Protein AF-A0AAD2PTK5-F1 (afdb_monomer_lite)

Sequence (75 aa):
MHQLITAIQSEDDRERVLLRIQEMSGATEQSPEEVELILLTLSLELWELHMRTADMAEPSCRSSSTRGTVLRPDS

pLDDT: mean 77.95, std 17.13, range [39.62, 94.44]

Secondary structure (DSSP, 8-state):
---------SHHHHHHHHHHHHHTTTPPTTSHHHHHHHHHHHHHHHHHHHHHHHHHT------------------

Structure (mmCIF, N/CA/C/O backbone):
data_AF-A0AAD2PTK5-F1
#
_entry.id   AF-A0AAD2PTK5-F1
#
loop_
_atom_site.group_PDB
_atom_site.id
_atom_site.type_symbol
_atom_site.label_atom_id
_atom_site.label_alt_id
_atom_site.label_comp_id
_atom_site.label_asym_id
_atom_site.label_entity_id
_atom_site.label_seq_id
_atom_site.pdbx_PDB_ins_code
_atom_site.Cartn_x
_atom_site.Cartn_y
_atom_site.Cartn_z
_atom_site.occupancy
_atom_site.B_iso_or_equiv
_atom_site.auth_seq_id
_atom_site.auth_comp_id
_atom_site.auth_asym_id
_atom_site.auth_atom_id
_atom_site.pdbx_PDB_model_num
ATOM 1 N N . MET A 1 1 ? -18.034 -6.550 -0.213 1.00 39.62 1 MET A N 1
ATOM 2 C CA . MET A 1 1 ? -16.939 -7.276 -0.891 1.00 39.62 1 MET A CA 1
ATOM 3 C C . MET A 1 1 ? -15.768 -6.314 -0.995 1.00 39.62 1 MET A C 1
ATOM 5 O O . MET A 1 1 ? -15.767 -5.495 -1.902 1.00 39.62 1 MET A O 1
ATOM 9 N N . HIS A 1 2 ? -14.845 -6.330 -0.031 1.00 45.44 2 HIS A N 1
ATOM 10 C CA . HIS A 1 2 ? -13.615 -5.539 -0.121 1.00 45.44 2 HIS A CA 1
ATOM 11 C C . HIS A 1 2 ? -12.684 -6.268 -1.094 1.00 45.44 2 HIS A C 1
ATOM 13 O O . HIS A 1 2 ? -12.353 -7.430 -0.858 1.00 45.44 2 HIS A O 1
ATOM 19 N N . GLN A 1 3 ? -12.380 -5.651 -2.241 1.00 50.09 3 GLN A N 1
ATOM 20 C CA . GLN A 1 3 ? -11.435 -6.209 -3.207 1.00 50.09 3 GLN A CA 1
ATOM 21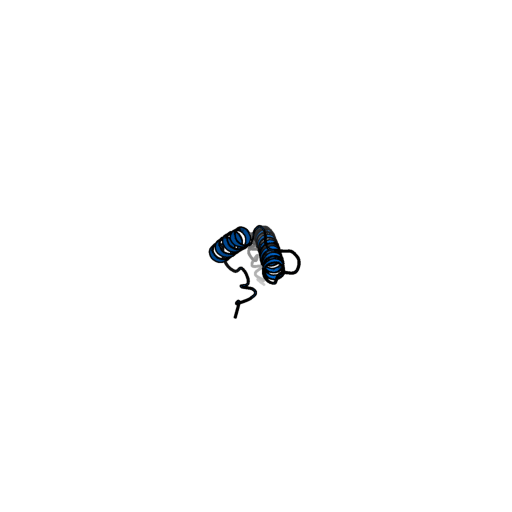 C C . GLN A 1 3 ? -10.043 -6.155 -2.580 1.00 50.09 3 GLN A C 1
ATOM 23 O O . GLN A 1 3 ? -9.383 -5.123 -2.568 1.00 50.09 3 GLN A O 1
ATOM 28 N N . LEU A 1 4 ? -9.666 -7.277 -1.978 1.00 58.09 4 LEU A N 1
ATOM 29 C CA . LEU A 1 4 ? -8.382 -7.491 -1.345 1.00 58.09 4 LEU A CA 1
ATOM 30 C C . LEU A 1 4 ? -7.316 -7.731 -2.417 1.00 58.09 4 LEU A C 1
ATOM 32 O O . LEU A 1 4 ? -7.444 -8.642 -3.233 1.00 58.09 4 LEU A O 1
ATOM 36 N N . ILE A 1 5 ? -6.240 -6.950 -2.305 1.00 58.09 5 ILE A N 1
ATOM 37 C CA . ILE A 1 5 ? -4.938 -7.130 -2.954 1.00 58.09 5 ILE A CA 1
ATOM 38 C C . ILE A 1 5 ? -4.943 -6.763 -4.443 1.00 58.09 5 ILE A C 1
ATOM 40 O O . ILE A 1 5 ? -4.946 -7.608 -5.338 1.00 58.09 5 ILE A O 1
ATOM 44 N N . THR A 1 6 ? -4.862 -5.462 -4.713 1.00 66.06 6 THR A N 1
ATOM 45 C CA . THR A 1 6 ? -4.414 -4.967 -6.016 1.00 66.06 6 THR A CA 1
ATOM 46 C C . THR A 1 6 ? -2.895 -5.102 -6.052 1.00 66.06 6 THR A C 1
ATOM 48 O O . THR A 1 6 ? -2.194 -4.392 -5.335 1.00 66.06 6 THR A O 1
ATOM 51 N N . ALA A 1 7 ? -2.372 -6.037 -6.846 1.00 78.38 7 ALA A N 1
ATOM 52 C CA . ALA A 1 7 ? -0.944 -6.063 -7.143 1.00 78.38 7 ALA A CA 1
ATOM 53 C C . ALA A 1 7 ? -0.535 -4.686 -7.694 1.00 78.38 7 ALA A C 1
ATOM 55 O O . ALA A 1 7 ? -1.110 -4.237 -8.688 1.00 78.38 7 ALA A O 1
ATOM 56 N N . ILE A 1 8 ? 0.417 -4.021 -7.035 1.00 90.69 8 ILE A N 1
ATOM 57 C CA . ILE A 1 8 ? 0.920 -2.712 -7.458 1.00 90.69 8 ILE A CA 1
ATOM 58 C C . ILE A 1 8 ? 1.714 -2.928 -8.746 1.00 90.69 8 ILE A C 1
ATOM 60 O O . ILE A 1 8 ? 2.715 -3.642 -8.745 1.00 90.69 8 ILE A O 1
ATOM 64 N N . GLN A 1 9 ? 1.243 -2.361 -9.853 1.00 89.62 9 GLN A N 1
ATOM 65 C CA . GLN A 1 9 ? 1.869 -2.508 -11.173 1.00 89.62 9 GLN A CA 1
ATOM 66 C C . GLN A 1 9 ? 2.365 -1.175 -11.732 1.00 89.62 9 GLN A C 1
ATOM 68 O O . GLN A 1 9 ? 3.115 -1.150 -12.705 1.00 89.62 9 GLN A O 1
ATOM 73 N N . SER A 1 10 ? 1.952 -0.068 -11.123 1.00 91.31 10 SER A N 1
ATOM 74 C CA . SER A 1 10 ? 2.228 1.287 -11.581 1.00 91.31 10 SER A CA 1
ATOM 75 C C . SER A 1 10 ? 2.417 2.246 -10.406 1.00 91.31 10 SER A C 1
ATOM 77 O O . SER A 1 10 ? 2.044 1.942 -9.272 1.00 91.31 10 SER A O 1
ATOM 79 N N . GLU A 1 11 ? 2.968 3.426 -10.691 1.00 92.12 11 GLU A N 1
ATOM 80 C CA . GLU A 1 11 ? 3.072 4.507 -9.705 1.00 92.12 11 GLU A CA 1
ATOM 81 C C . GLU A 1 11 ? 1.679 4.969 -9.235 1.00 92.12 11 GLU A C 1
ATOM 83 O O . GLU A 1 11 ? 1.468 5.187 -8.047 1.00 92.12 11 GLU A O 1
ATOM 88 N N . ASP A 1 12 ? 0.687 5.003 -10.129 1.00 92.75 12 ASP A N 1
ATOM 89 C CA . ASP A 1 12 ? -0.699 5.339 -9.775 1.00 92.75 12 ASP A CA 1
ATOM 90 C C . ASP A 1 12 ? -1.301 4.324 -8.782 1.00 92.75 12 ASP A C 1
ATOM 92 O O . ASP A 1 12 ? -2.047 4.687 -7.868 1.00 92.75 12 ASP A O 1
ATOM 96 N N . ASP A 1 13 ? -0.985 3.029 -8.927 1.00 91.38 13 ASP A N 1
ATOM 97 C CA . ASP A 1 13 ? -1.384 2.009 -7.946 1.00 91.38 13 ASP A CA 1
ATOM 98 C C . ASP A 1 13 ? -0.738 2.272 -6.590 1.00 91.38 13 ASP A C 1
ATOM 100 O O . ASP A 1 13 ? -1.407 2.182 -5.558 1.00 91.38 13 ASP A O 1
ATOM 104 N N . ARG A 1 14 ? 0.549 2.626 -6.593 1.00 93.38 14 ARG A N 1
ATOM 105 C CA . ARG A 1 14 ? 1.300 2.949 -5.383 1.00 93.38 14 ARG A CA 1
ATOM 106 C C . ARG A 1 14 ? 0.689 4.146 -4.661 1.00 93.38 14 ARG A C 1
ATOM 108 O O . ARG A 1 14 ? 0.481 4.068 -3.452 1.00 93.38 14 ARG A O 1
ATOM 115 N N . GLU A 1 15 ? 0.370 5.225 -5.372 1.00 94.44 15 GLU A N 1
ATOM 116 C CA . GLU A 1 15 ? -0.266 6.408 -4.780 1.00 94.44 15 GLU A CA 1
ATOM 117 C C . GLU A 1 15 ? -1.615 6.062 -4.140 1.00 94.44 15 GLU A C 1
ATOM 119 O O . GLU A 1 15 ? -1.891 6.464 -3.008 1.00 94.44 15 GLU A O 1
ATOM 124 N N . ARG A 1 16 ? -2.433 5.240 -4.810 1.00 92.31 16 ARG A N 1
ATOM 125 C CA . ARG A 1 16 ? -3.707 4.760 -4.250 1.00 92.31 16 ARG A CA 1
ATOM 126 C C . ARG A 1 16 ? -3.517 3.920 -2.992 1.00 92.31 16 ARG A C 1
ATOM 128 O O . ARG A 1 16 ? -4.263 4.094 -2.030 1.00 92.31 16 ARG A O 1
ATOM 135 N N . VAL A 1 17 ? -2.525 3.031 -2.981 1.00 92.50 17 VAL A N 1
ATOM 136 C CA . VAL A 1 17 ? -2.190 2.221 -1.802 1.00 92.50 17 VAL A CA 1
ATOM 137 C C . VAL A 1 17 ? -1.730 3.107 -0.644 1.00 92.50 17 VAL A C 1
ATOM 139 O O . VAL A 1 17 ? -2.205 2.927 0.473 1.00 92.50 17 VAL A O 1
ATOM 142 N N . LEU A 1 18 ? -0.875 4.102 -0.897 1.00 93.75 18 LEU A N 1
ATOM 143 C CA . LEU A 1 18 ? -0.414 5.049 0.123 1.00 93.75 18 LEU A CA 1
ATOM 144 C C . LEU A 1 18 ? -1.568 5.846 0.743 1.00 93.75 18 LEU A C 1
ATOM 146 O O . LEU A 1 18 ? -1.646 5.954 1.967 1.00 93.75 18 LEU A O 1
ATOM 150 N N . LEU A 1 19 ? -2.487 6.354 -0.082 1.00 93.69 19 LEU A N 1
ATOM 151 C CA . LEU A 1 19 ? -3.685 7.044 0.400 1.00 93.69 19 LEU A CA 1
ATOM 152 C C . LEU A 1 19 ? -4.543 6.121 1.268 1.00 93.69 19 LEU A C 1
ATOM 154 O O . LEU A 1 19 ? -4.974 6.512 2.350 1.00 93.69 19 LEU A O 1
ATOM 158 N N . ARG A 1 20 ? -4.732 4.869 0.842 1.00 92.12 20 ARG A N 1
ATOM 159 C CA . ARG A 1 20 ? -5.531 3.895 1.588 1.00 92.12 20 ARG A CA 1
ATOM 160 C C . ARG A 1 20 ? -4.895 3.511 2.927 1.00 92.12 20 ARG A C 1
ATOM 162 O O . ARG A 1 20 ? -5.597 3.408 3.929 1.00 92.12 20 ARG A O 1
ATOM 169 N N . ILE A 1 21 ? -3.573 3.352 2.969 1.00 92.50 21 ILE A N 1
ATOM 170 C CA . ILE A 1 21 ? -2.815 3.154 4.215 1.00 92.50 21 ILE A CA 1
ATOM 171 C C . ILE A 1 21 ? -3.032 4.341 5.162 1.00 92.50 21 ILE A C 1
ATOM 173 O O . ILE A 1 21 ? -3.268 4.144 6.353 1.00 92.50 21 ILE A O 1
ATOM 177 N N . GLN A 1 22 ? -2.996 5.569 4.638 1.00 93.56 22 GLN A N 1
ATOM 178 C CA . GLN A 1 22 ? -3.220 6.774 5.431 1.00 93.56 22 GLN A CA 1
ATOM 179 C C . GLN A 1 22 ? -4.648 6.843 5.993 1.00 93.56 22 GLN A C 1
ATOM 181 O O . GLN A 1 22 ? -4.817 7.179 7.164 1.00 93.56 22 GLN A O 1
ATOM 186 N N . GLU A 1 23 ? -5.665 6.492 5.201 1.00 91.31 23 GLU A N 1
ATOM 187 C CA . GLU A 1 23 ? -7.068 6.424 5.647 1.00 91.31 23 GLU A CA 1
ATOM 188 C C . GLU A 1 23 ? -7.287 5.419 6.783 1.00 91.31 23 GLU A C 1
ATOM 190 O O . GLU A 1 23 ? -8.143 5.630 7.640 1.00 91.31 23 GLU A O 1
ATOM 195 N N . MET A 1 24 ? -6.518 4.329 6.788 1.00 88.62 24 MET A N 1
ATOM 196 C CA . MET A 1 24 ? -6.601 3.269 7.796 1.00 88.62 24 MET A CA 1
ATOM 197 C C . MET A 1 24 ? -5.609 3.458 8.950 1.00 88.62 24 MET A C 1
ATOM 199 O O . MET A 1 24 ? -5.489 2.590 9.818 1.00 88.62 24 MET A O 1
ATOM 203 N N . SER A 1 25 ? -4.901 4.590 8.996 1.00 84.69 25 SER A N 1
ATOM 204 C CA . SER A 1 25 ? -4.027 4.927 10.115 1.00 84.69 25 SER A CA 1
ATOM 205 C C . SER A 1 25 ? -4.867 5.083 11.388 1.00 84.69 25 SER A C 1
ATOM 207 O O . SER A 1 25 ? -5.719 5.964 11.483 1.00 84.69 25 SER A O 1
ATOM 209 N N . GLY A 1 26 ? -4.650 4.194 12.360 1.00 85.69 26 GLY A N 1
ATOM 210 C CA . GLY A 1 26 ? -5.479 4.103 13.567 1.00 85.69 26 GLY A CA 1
ATOM 211 C C . GLY A 1 26 ? -6.576 3.035 13.512 1.00 85.69 26 GLY A C 1
ATOM 212 O O . GLY A 1 26 ? -7.482 3.068 14.345 1.00 85.69 26 GLY A O 1
ATOM 213 N N . ALA A 1 27 ? -6.503 2.092 12.564 1.00 87.56 27 ALA A N 1
ATOM 214 C CA . ALA A 1 27 ? -7.289 0.861 12.607 1.00 87.56 27 ALA A CA 1
ATOM 215 C C . ALA A 1 27 ? -7.179 0.182 13.984 1.00 87.56 27 ALA A C 1
ATOM 217 O O . ALA A 1 27 ? -6.135 0.215 14.638 1.00 87.56 27 ALA A O 1
ATOM 218 N N . THR A 1 28 ? -8.286 -0.405 14.438 1.00 91.00 28 THR A N 1
ATOM 219 C CA . THR A 1 28 ? -8.330 -1.087 15.737 1.00 91.00 28 THR A CA 1
ATOM 220 C C . THR A 1 28 ? -7.585 -2.415 15.635 1.00 91.00 28 THR A C 1
ATOM 222 O O . THR A 1 28 ? -7.719 -3.116 14.636 1.00 91.00 28 THR A O 1
ATOM 225 N N . GLU A 1 29 ? -6.829 -2.787 16.668 1.00 87.62 29 GLU A N 1
ATOM 226 C CA . GLU A 1 29 ? -6.197 -4.108 16.719 1.00 87.62 29 GLU A CA 1
ATOM 227 C C . GLU A 1 29 ? -7.249 -5.218 16.553 1.00 87.62 29 GLU A C 1
ATOM 229 O O . GLU A 1 29 ? -8.347 -5.158 17.111 1.00 87.62 29 GLU A O 1
ATOM 234 N N . GLN A 1 30 ? -6.894 -6.244 15.785 1.00 88.81 30 GLN A N 1
ATOM 235 C CA . GLN A 1 30 ? -7.713 -7.391 15.389 1.00 88.81 30 GLN A CA 1
ATOM 236 C C . GLN A 1 30 ? -8.910 -7.056 14.490 1.00 88.81 30 GLN A C 1
ATOM 238 O O . GLN A 1 30 ? -9.769 -7.914 14.260 1.00 88.81 30 GLN A O 1
ATOM 243 N N . SER A 1 31 ? -8.984 -5.834 13.962 1.00 89.81 31 SER A N 1
ATOM 244 C CA . SER A 1 31 ? -10.025 -5.452 13.016 1.00 89.81 31 SER A CA 1
ATOM 245 C C . SER A 1 31 ? -9.669 -5.892 11.586 1.00 89.81 31 SER A C 1
ATOM 247 O O . SER A 1 31 ? -8.497 -6.080 11.248 1.00 89.81 31 SER A O 1
ATOM 249 N N . PRO A 1 32 ? -10.663 -6.083 10.701 1.00 88.19 32 PRO A N 1
ATOM 250 C CA . PRO A 1 32 ? -10.391 -6.386 9.296 1.00 88.19 32 PRO A CA 1
ATOM 251 C C . PRO A 1 32 ? -9.575 -5.283 8.602 1.00 88.19 32 PRO A C 1
ATOM 253 O O . PRO A 1 32 ? -8.828 -5.578 7.673 1.00 88.19 32 PRO A O 1
ATOM 256 N N . GLU A 1 33 ? -9.676 -4.038 9.068 1.00 90.12 33 GLU A N 1
ATOM 257 C CA . GLU A 1 33 ? -8.878 -2.906 8.595 1.00 90.12 33 GLU A CA 1
ATOM 258 C C . GLU A 1 33 ? -7.396 -3.043 8.971 1.00 90.12 33 GLU A C 1
ATOM 260 O O . GLU A 1 33 ? -6.542 -2.676 8.170 1.00 90.12 33 GLU A O 1
ATOM 265 N N . GLU A 1 34 ? -7.061 -3.616 10.134 1.00 90.19 34 GLU A N 1
ATOM 266 C CA . GLU A 1 34 ? -5.666 -3.934 10.476 1.00 90.19 34 GLU A CA 1
ATOM 267 C C . GLU A 1 34 ? -5.094 -4.975 9.505 1.00 90.19 34 GLU A C 1
ATOM 269 O O . GLU A 1 34 ? -3.986 -4.819 8.990 1.00 90.19 34 GLU A O 1
ATOM 274 N N . VAL A 1 35 ? -5.873 -6.015 9.193 1.00 90.50 35 VAL A N 1
ATOM 275 C CA . VAL A 1 35 ? -5.466 -7.036 8.217 1.00 90.50 35 VAL A CA 1
ATOM 276 C C . VAL A 1 35 ? -5.256 -6.412 6.834 1.00 90.50 35 VAL A C 1
ATOM 278 O O . VAL A 1 35 ? -4.267 -6.713 6.166 1.00 90.50 35 VAL A O 1
ATOM 281 N N . GLU A 1 36 ? -6.152 -5.519 6.407 1.00 90.12 36 GLU A N 1
ATOM 282 C CA . GLU A 1 36 ? -6.010 -4.772 5.152 1.00 90.12 36 GLU A CA 1
ATOM 283 C C . GLU A 1 36 ? -4.746 -3.896 5.163 1.00 90.12 36 GLU A C 1
ATOM 285 O O . GLU A 1 36 ? -3.959 -3.940 4.216 1.00 90.12 36 GLU A O 1
ATOM 290 N N . LEU A 1 37 ? -4.501 -3.162 6.252 1.00 90.69 37 LEU A N 1
ATOM 291 C CA . LEU A 1 37 ? -3.331 -2.303 6.433 1.00 90.69 37 LEU A CA 1
ATOM 292 C C . LEU A 1 37 ? -2.017 -3.087 6.329 1.00 90.69 37 LEU A C 1
ATOM 294 O O . LEU A 1 37 ? -1.098 -2.658 5.625 1.00 90.69 37 LEU A O 1
ATOM 298 N N . ILE A 1 38 ? -1.939 -4.252 6.978 1.00 91.00 38 ILE A N 1
ATOM 299 C CA . ILE A 1 38 ? -0.774 -5.143 6.901 1.00 91.00 38 ILE A CA 1
ATOM 300 C C . ILE A 1 38 ? -0.538 -5.579 5.450 1.00 91.00 38 ILE A C 1
ATOM 302 O O . ILE A 1 38 ? 0.582 -5.483 4.948 1.00 91.00 38 ILE A O 1
ATOM 306 N N . LEU A 1 39 ? -1.584 -6.019 4.744 1.00 91.56 39 LEU A N 1
ATOM 307 C CA . LEU A 1 39 ? -1.461 -6.508 3.367 1.00 91.56 39 LEU A CA 1
ATOM 308 C C . LEU A 1 39 ? -1.050 -5.412 2.378 1.00 91.56 39 LEU A C 1
ATOM 310 O O . LEU A 1 39 ? -0.224 -5.660 1.495 1.00 91.56 39 LEU A O 1
ATOM 314 N N . LEU A 1 40 ? -1.595 -4.205 2.525 1.00 91.50 40 LEU A N 1
ATOM 315 C CA . LEU A 1 40 ? -1.219 -3.056 1.703 1.00 91.50 40 LEU A CA 1
ATOM 316 C C . LEU A 1 40 ? 0.236 -2.644 1.937 1.00 91.50 40 LEU A C 1
ATOM 318 O O . LEU A 1 40 ? 0.960 -2.395 0.974 1.00 91.50 40 LEU A O 1
ATOM 322 N N . THR A 1 41 ? 0.677 -2.641 3.196 1.00 92.38 41 THR A N 1
ATOM 323 C CA . THR A 1 41 ? 2.062 -2.308 3.558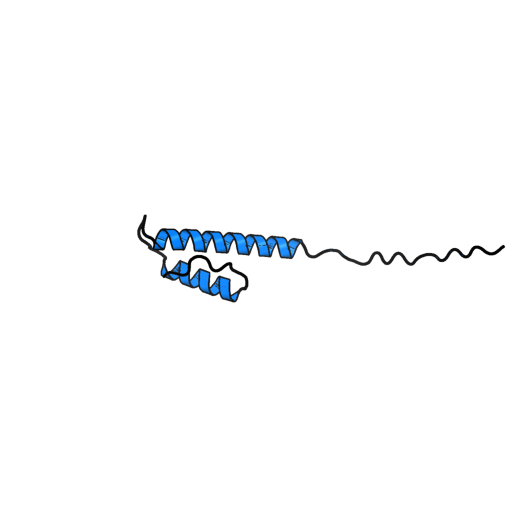 1.00 92.38 41 THR A CA 1
ATOM 324 C C . THR A 1 41 ? 3.044 -3.313 2.953 1.00 92.38 41 THR A C 1
ATOM 326 O O . THR A 1 41 ? 3.989 -2.916 2.276 1.00 92.38 41 THR A O 1
ATOM 329 N N . LEU A 1 42 ? 2.774 -4.617 3.088 1.00 92.88 42 LEU A N 1
ATOM 330 C CA . LEU A 1 42 ? 3.606 -5.666 2.484 1.00 92.88 42 LEU A CA 1
ATOM 331 C C . LEU A 1 42 ? 3.642 -5.579 0.950 1.00 92.88 42 LEU A C 1
ATOM 333 O O . LEU A 1 42 ? 4.683 -5.798 0.333 1.00 92.88 42 LEU A O 1
ATOM 337 N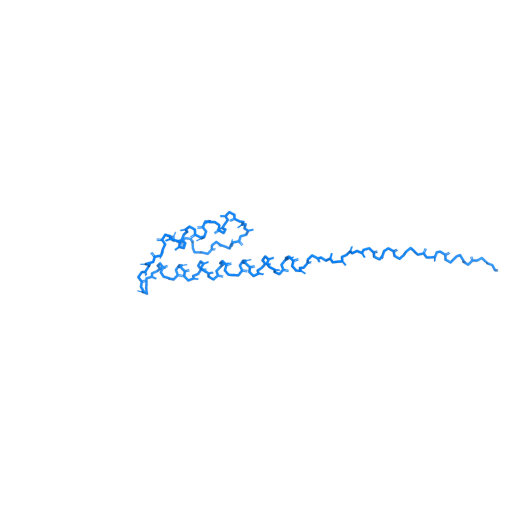 N . SER A 1 43 ? 2.512 -5.246 0.320 1.00 91.75 43 SER A N 1
ATOM 338 C CA . SER A 1 43 ? 2.437 -5.084 -1.139 1.00 91.75 43 SER A CA 1
ATOM 339 C C . SER A 1 43 ? 3.299 -3.915 -1.623 1.00 91.75 43 SER A C 1
ATOM 341 O O . SER A 1 43 ? 3.962 -4.027 -2.655 1.00 91.75 43 SER A O 1
ATOM 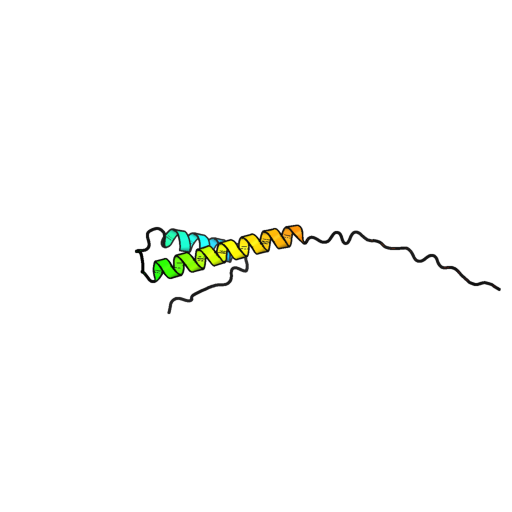343 N N . LEU A 1 44 ? 3.326 -2.817 -0.860 1.00 92.56 44 LEU A N 1
ATOM 344 C CA . LEU A 1 44 ? 4.164 -1.652 -1.133 1.00 92.56 44 LEU A CA 1
ATOM 345 C C . LEU A 1 44 ? 5.656 -1.989 -1.026 1.00 92.56 44 LEU A C 1
ATOM 347 O O . LEU A 1 44 ? 6.412 -1.698 -1.952 1.00 92.56 44 LEU A O 1
ATOM 351 N N . GLU A 1 45 ? 6.070 -2.662 0.049 1.00 93.62 45 GLU A N 1
ATOM 352 C CA . GLU A 1 45 ? 7.465 -3.080 0.247 1.00 93.62 45 GLU A CA 1
ATOM 353 C C . GLU A 1 45 ? 7.963 -3.997 -0.880 1.00 93.62 45 GLU A C 1
ATOM 355 O O . GLU A 1 45 ? 9.075 -3.826 -1.388 1.00 93.62 45 GLU A O 1
ATOM 360 N N . LEU A 1 46 ? 7.132 -4.954 -1.310 1.00 91.81 46 LEU A N 1
ATOM 361 C CA . LEU A 1 46 ? 7.461 -5.859 -2.413 1.00 91.81 46 LEU A CA 1
ATOM 362 C C . LEU A 1 46 ? 7.625 -5.119 -3.742 1.00 91.81 46 LEU A C 1
ATOM 364 O O . LEU A 1 46 ? 8.549 -5.420 -4.501 1.00 91.81 46 LEU A O 1
ATOM 368 N N . TRP A 1 47 ? 6.754 -4.152 -4.027 1.00 92.38 47 TRP A N 1
ATOM 369 C CA . TRP A 1 47 ? 6.860 -3.345 -5.238 1.00 92.38 47 TRP A CA 1
ATOM 370 C C . TRP A 1 47 ? 8.115 -2.465 -5.226 1.00 92.38 47 TRP A C 1
ATOM 372 O O . TRP A 1 47 ? 8.851 -2.431 -6.212 1.00 92.38 47 TRP A O 1
ATOM 382 N N . GLU A 1 48 ? 8.433 -1.821 -4.100 1.00 91.94 48 GLU A N 1
ATOM 383 C CA . GLU A 1 48 ? 9.657 -1.021 -3.973 1.00 91.94 48 GLU A CA 1
ATOM 384 C C . GLU A 1 48 ? 10.916 -1.874 -4.154 1.00 91.94 48 GLU A C 1
ATOM 386 O O . GLU A 1 48 ? 11.872 -1.454 -4.815 1.00 91.94 48 GLU A O 1
ATOM 391 N N . LEU A 1 49 ? 10.918 -3.090 -3.600 1.00 92.25 49 LEU A N 1
ATOM 392 C CA . LEU A 1 49 ? 11.998 -4.046 -3.808 1.00 92.25 49 LEU A CA 1
ATOM 393 C C . LEU A 1 49 ? 12.127 -4.418 -5.290 1.00 92.25 49 LEU A C 1
ATOM 395 O O . LEU A 1 49 ? 13.237 -4.396 -5.826 1.00 92.25 49 LEU A O 1
ATOM 399 N N . HIS A 1 50 ? 11.007 -4.712 -5.956 1.00 89.19 50 HIS A N 1
ATOM 400 C CA . HIS A 1 50 ? 10.985 -5.030 -7.381 1.00 89.19 50 HIS A CA 1
ATOM 401 C C . HIS A 1 50 ? 11.583 -3.893 -8.218 1.00 89.19 50 HIS A C 1
ATOM 403 O O . HIS A 1 50 ? 12.496 -4.138 -9.009 1.00 89.19 50 HIS A O 1
ATOM 409 N N . MET A 1 51 ? 11.160 -2.650 -7.979 1.00 89.06 51 MET A N 1
ATOM 410 C CA . MET A 1 51 ? 11.680 -1.476 -8.683 1.00 89.06 51 MET A CA 1
ATOM 411 C C . MET A 1 51 ? 13.188 -1.291 -8.479 1.00 89.06 51 MET A C 1
ATOM 413 O O . MET A 1 51 ? 13.911 -1.064 -9.447 1.00 89.06 51 MET A O 1
ATOM 417 N N . ARG A 1 52 ? 13.698 -1.473 -7.251 1.00 88.69 52 ARG A N 1
ATOM 418 C CA . ARG A 1 52 ? 15.148 -1.414 -6.981 1.00 88.69 52 ARG A CA 1
ATOM 419 C C . ARG A 1 52 ? 15.920 -2.510 -7.712 1.00 88.69 52 ARG A C 1
ATOM 421 O O . ARG A 1 52 ? 17.018 -2.265 -8.202 1.00 88.69 52 ARG A O 1
ATOM 428 N N . THR A 1 53 ? 15.372 -3.723 -7.787 1.00 84.38 53 THR A N 1
ATOM 429 C CA . THR A 1 53 ? 16.019 -4.822 -8.523 1.00 84.38 53 THR A CA 1
ATOM 430 C C . THR A 1 53 ? 15.975 -4.627 -10.035 1.00 84.38 53 THR A C 1
ATOM 432 O O . THR A 1 53 ? 16.936 -4.990 -10.705 1.00 84.38 53 THR A O 1
ATOM 435 N N . ALA A 1 54 ? 14.903 -4.033 -10.567 1.00 79.31 54 ALA A N 1
ATOM 436 C CA . ALA A 1 54 ? 14.780 -3.715 -11.985 1.00 79.31 54 ALA A CA 1
ATOM 437 C C . ALA A 1 54 ? 15.783 -2.631 -12.414 1.00 79.31 54 ALA A C 1
ATOM 439 O O . ALA A 1 54 ? 16.408 -2.773 -13.460 1.00 79.31 54 ALA A O 1
ATOM 440 N N . ASP A 1 55 ? 16.007 -1.614 -11.576 1.00 70.00 55 ASP A N 1
ATOM 441 C CA . ASP A 1 55 ? 17.018 -0.569 -11.804 1.00 70.00 55 ASP A CA 1
ATOM 442 C C . ASP A 1 55 ? 18.449 -1.142 -11.828 1.00 70.00 55 ASP A C 1
ATOM 444 O O . ASP A 1 55 ? 19.259 -0.817 -12.694 1.00 70.00 55 ASP A O 1
ATOM 448 N N . MET A 1 56 ? 18.741 -2.101 -10.942 1.00 64.00 56 MET A N 1
ATOM 449 C CA . MET A 1 56 ? 20.027 -2.817 -10.922 1.00 64.00 56 MET A CA 1
ATOM 450 C C . MET A 1 56 ? 20.202 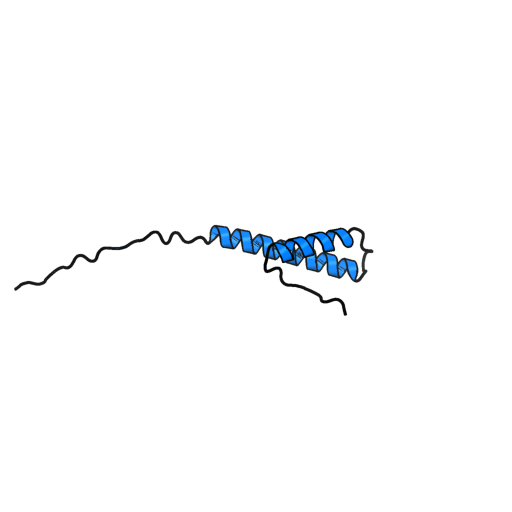-3.803 -12.088 1.00 64.00 56 MET A C 1
ATOM 452 O O . MET A 1 56 ? 21.319 -4.256 -12.344 1.00 64.00 56 MET A O 1
ATOM 456 N N . ALA A 1 57 ? 19.114 -4.169 -12.769 1.00 59.06 57 ALA A N 1
ATOM 457 C CA . ALA A 1 57 ? 19.109 -5.135 -13.860 1.00 59.06 57 ALA A CA 1
ATOM 458 C C . ALA A 1 57 ? 19.256 -4.495 -15.250 1.00 59.06 57 ALA A C 1
ATOM 460 O O . ALA A 1 57 ? 19.220 -5.243 -16.228 1.00 59.06 57 ALA A O 1
ATOM 461 N N . GLU A 1 58 ? 19.462 -3.171 -15.357 1.00 51.44 58 GLU A N 1
ATOM 462 C CA . GLU A 1 58 ? 19.884 -2.522 -16.608 1.00 51.44 58 GLU A CA 1
ATOM 463 C C . GLU A 1 58 ? 21.123 -3.257 -17.150 1.00 51.44 58 GLU A C 1
ATOM 465 O O . GLU A 1 58 ? 22.217 -3.199 -16.568 1.00 51.44 58 GLU A O 1
ATOM 470 N N . PRO A 1 59 ? 20.979 -4.022 -18.245 1.00 50.56 59 PRO A N 1
ATOM 471 C CA . PRO A 1 59 ? 22.060 -4.838 -18.724 1.00 50.56 59 PRO A CA 1
ATOM 472 C C . PRO A 1 59 ? 23.076 -3.910 -19.374 1.00 50.56 59 PRO A C 1
ATOM 474 O O . PRO A 1 59 ? 22.787 -3.195 -20.335 1.00 50.56 59 PRO A O 1
ATOM 477 N N . SER A 1 60 ? 24.325 -4.020 -18.930 1.00 50.19 60 SER A N 1
ATOM 478 C CA . SER A 1 60 ? 25.478 -3.715 -19.769 1.00 50.19 60 SER A CA 1
ATOM 479 C C . SER A 1 60 ? 25.504 -4.696 -20.952 1.00 50.19 60 SER A C 1
ATOM 481 O O . SER A 1 60 ? 26.364 -5.561 -21.069 1.00 50.19 60 SER A O 1
ATOM 483 N N . CYS A 1 61 ? 24.551 -4.558 -21.870 1.00 50.47 61 CYS A N 1
ATOM 484 C CA . CYS A 1 61 ? 24.631 -5.056 -23.232 1.00 50.47 61 CYS A CA 1
ATOM 485 C C . CYS A 1 61 ? 25.325 -3.989 -24.086 1.00 50.47 61 CYS A C 1
ATOM 487 O O . CYS A 1 61 ? 24.862 -3.626 -25.166 1.00 50.47 61 CYS A O 1
ATOM 489 N N . ARG A 1 62 ? 26.467 -3.461 -23.621 1.00 55.28 62 ARG A N 1
ATOM 490 C CA . ARG A 1 62 ? 27.391 -2.751 -24.507 1.00 55.28 62 ARG A CA 1
ATOM 491 C C . ARG A 1 62 ? 28.116 -3.785 -25.360 1.00 55.28 62 ARG A C 1
ATOM 493 O O . ARG A 1 62 ? 29.186 -4.272 -25.017 1.00 55.28 62 ARG A O 1
ATOM 500 N N . SER A 1 63 ? 27.481 -4.102 -26.484 1.00 54.25 63 SER A N 1
ATOM 501 C CA . SER A 1 63 ? 28.105 -4.266 -27.795 1.00 54.25 63 SER A CA 1
ATOM 502 C C . SER A 1 63 ? 29.536 -4.805 -27.793 1.00 54.25 63 SER A C 1
ATOM 504 O O . SER A 1 63 ? 30.477 -4.083 -28.115 1.00 54.25 63 SER A O 1
ATOM 506 N N . SER A 1 64 ? 29.700 -6.105 -27.569 1.00 51.97 64 SER A N 1
ATOM 507 C CA . SER A 1 64 ? 30.811 -6.819 -28.204 1.00 51.97 64 SER A CA 1
ATOM 508 C C . SER A 1 64 ? 30.358 -7.243 -29.597 1.00 51.97 64 SER A C 1
ATOM 510 O O . SER A 1 64 ? 30.068 -8.406 -29.862 1.00 51.97 64 SER A O 1
ATOM 512 N N . SER A 1 65 ? 30.249 -6.258 -30.495 1.00 48.94 65 SER A N 1
ATOM 513 C CA . SER A 1 65 ? 30.283 -6.516 -31.934 1.00 48.94 65 SER A CA 1
ATOM 514 C C . SER A 1 65 ? 31.709 -6.944 -32.264 1.00 48.94 65 SER A C 1
ATOM 516 O O . SER A 1 65 ? 32.554 -6.136 -32.653 1.00 48.94 65 SER A O 1
ATOM 518 N N . THR A 1 66 ? 32.016 -8.218 -32.022 1.00 58.94 66 THR A N 1
ATOM 519 C CA . THR A 1 66 ? 33.260 -8.825 -32.481 1.00 58.94 66 THR A CA 1
ATOM 520 C C . THR A 1 66 ? 33.117 -8.982 -33.984 1.00 58.94 66 THR A C 1
ATOM 522 O O . THR A 1 66 ? 32.581 -9.965 -34.490 1.00 58.94 66 THR A O 1
ATOM 525 N N . ARG A 1 67 ? 33.523 -7.927 -34.692 1.00 59.25 67 ARG A N 1
ATOM 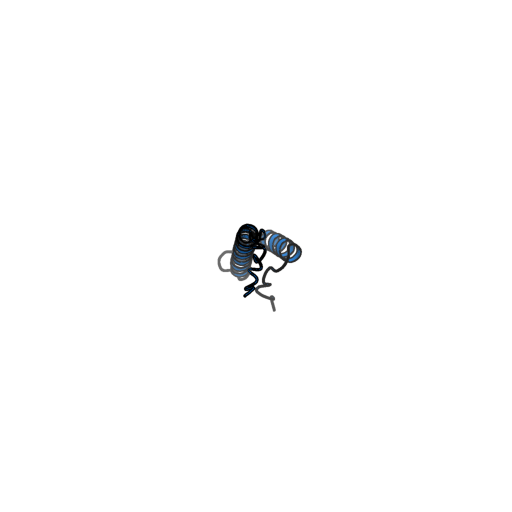526 C CA . ARG A 1 67 ? 33.666 -7.854 -36.141 1.00 59.25 67 ARG A CA 1
ATOM 527 C C . ARG A 1 67 ? 34.420 -9.105 -36.597 1.00 59.25 67 ARG A C 1
ATOM 529 O O . ARG A 1 67 ? 35.633 -9.189 -36.423 1.00 59.25 67 ARG A O 1
ATOM 536 N N . GLY A 1 68 ? 33.678 -10.082 -37.119 1.00 55.66 68 GLY A N 1
ATOM 537 C CA . GLY A 1 68 ? 34.223 -11.326 -37.642 1.00 55.66 68 GLY A CA 1
ATOM 538 C C . GLY A 1 68 ? 35.320 -11.002 -38.643 1.00 55.66 68 GLY A C 1
ATOM 539 O O . GLY A 1 68 ? 35.071 -10.400 -39.687 1.00 55.66 68 GLY A O 1
ATOM 540 N N . THR A 1 69 ? 36.556 -11.336 -38.288 1.00 58.25 69 THR A N 1
ATOM 541 C CA . THR A 1 69 ? 37.673 -11.303 -39.219 1.00 58.25 69 THR A CA 1
ATOM 542 C C . THR A 1 69 ? 37.397 -12.382 -40.257 1.00 58.25 69 THR A C 1
ATOM 544 O O . THR A 1 69 ? 37.464 -13.572 -39.963 1.00 58.25 69 THR A O 1
ATOM 547 N N . VAL A 1 70 ? 37.015 -11.960 -41.460 1.00 59.84 70 VAL A N 1
ATOM 548 C CA . VAL A 1 70 ? 36.939 -12.827 -42.634 1.00 59.84 70 VAL A CA 1
ATOM 549 C C . VAL A 1 70 ? 38.358 -13.311 -42.924 1.00 59.84 70 VAL A C 1
ATOM 551 O O . VAL A 1 70 ? 39.153 -12.593 -43.524 1.00 59.84 70 VAL A O 1
ATOM 554 N N . LEU A 1 71 ? 38.693 -14.521 -42.481 1.00 59.22 71 LEU A N 1
ATOM 555 C CA . LEU A 1 71 ? 39.823 -15.258 -43.030 1.00 59.22 71 LEU A CA 1
ATOM 556 C C . LEU A 1 71 ? 39.317 -15.963 -44.292 1.00 59.22 71 LEU A C 1
ATOM 558 O O . LEU A 1 71 ? 38.656 -16.997 -44.216 1.00 59.22 71 LEU A O 1
ATOM 562 N N . ARG A 1 72 ? 39.586 -15.362 -45.460 1.00 60.38 72 ARG A N 1
ATOM 563 C CA . ARG A 1 72 ? 39.550 -16.087 -46.740 1.00 60.38 72 ARG A CA 1
ATOM 564 C C . ARG A 1 72 ? 40.559 -17.236 -46.653 1.00 60.38 72 ARG A C 1
ATOM 566 O O . ARG A 1 72 ? 41.712 -16.960 -46.319 1.00 60.38 72 ARG A O 1
ATOM 573 N N . PRO A 1 73 ? 40.200 -18.470 -47.026 1.00 58.88 73 PRO A N 1
ATOM 574 C CA . PRO A 1 73 ? 41.176 -19.381 -47.579 1.00 58.88 73 PRO A CA 1
ATOM 575 C C . PRO A 1 73 ? 41.303 -19.040 -49.066 1.00 58.88 73 PRO A C 1
ATOM 577 O O . PRO A 1 73 ? 40.319 -19.091 -49.803 1.00 58.88 73 PRO A O 1
ATOM 580 N N . ASP A 1 74 ? 42.494 -18.656 -49.508 1.00 58.66 74 ASP A N 1
ATOM 581 C CA . ASP A 1 74 ? 42.819 -18.714 -50.927 1.00 58.66 74 ASP A CA 1
ATOM 582 C C . ASP A 1 74 ? 44.094 -19.535 -51.096 1.00 58.66 74 ASP A C 1
ATOM 584 O O . ASP A 1 74 ? 45.163 -19.103 -50.672 1.00 58.66 74 ASP A O 1
ATOM 588 N N . SER A 1 75 ? 43.861 -20.715 -51.681 1.00 57.94 75 SER A N 1
ATOM 589 C CA . SER A 1 75 ? 44.734 -21.567 -52.499 1.00 57.94 75 SER A CA 1
ATOM 590 C C . SER A 1 75 ? 46.058 -22.063 -51.914 1.00 57.94 75 SER A C 1
ATOM 592 O O . SER A 1 75 ? 47.027 -21.281 -51.832 1.00 57.94 75 SER A O 1
#

Foldseek 3Di:
DPPADDQDPDVVSLVVLVVLLVVLVPPDPPDVSVVSNVRSVVSNVVVVVVVVVVVVPPDPPPDPPVPDDPDDDDD

Radius of gyration: 24.35 Å; chains: 1; bounding box: 62×29×69 Å